Protein AF-A0A522YRL1-F1 (afdb_monomer_lite)

Foldseek 3Di:
DDDDDDDDDDDPVVVVVLVVVCVVVVHDSVVVVVVVVVVVVVVVVVVVVVVCVVVCVVCPVVDDDPVVVVVVVVD

Sequence (75 aa):
MSKKTIAVRIDSVVAENLRRYCVERGLKQGFFVEKALREQIERDELSEDLRDLREGRPFEAAAVDLKDYLKGRGA

Structure (mmCIF, N/CA/C/O backbone):
data_AF-A0A522YRL1-F1
#
_entry.id   AF-A0A522YRL1-F1
#
loop_
_atom_site.group_PDB
_atom_site.id
_atom_site.type_symbol
_atom_site.label_atom_id
_atom_site.label_alt_id
_atom_site.label_comp_id
_atom_site.label_asym_id
_atom_site.label_entity_id
_atom_site.label_seq_id
_atom_site.pdbx_PDB_ins_code
_atom_site.Cartn_x
_atom_site.Cartn_y
_atom_site.Cartn_z
_atom_site.occupancy
_atom_site.B_iso_or_equiv
_atom_site.auth_seq_id
_atom_site.auth_comp_id
_atom_site.auth_asym_id
_atom_site.auth_atom_id
_atom_site.pdbx_PDB_model_num
ATOM 1 N N . MET A 1 1 ? 5.651 15.924 10.686 1.00 60.31 1 MET A N 1
ATOM 2 C CA . MET A 1 1 ? 4.767 15.806 9.504 1.00 60.31 1 MET A CA 1
ATOM 3 C C . MET A 1 1 ? 3.357 16.198 9.914 1.00 60.31 1 MET A C 1
ATOM 5 O O . MET A 1 1 ? 2.877 15.674 10.914 1.00 60.31 1 MET A O 1
ATOM 9 N N . SER A 1 2 ? 2.721 17.135 9.210 1.00 86.19 2 SER A N 1
ATOM 10 C CA . SER A 1 2 ? 1.333 17.524 9.486 1.00 86.19 2 SER A CA 1
ATOM 11 C C . SER A 1 2 ? 0.377 16.395 9.088 1.00 86.19 2 SER A C 1
ATOM 13 O O . SER A 1 2 ? 0.547 15.763 8.047 1.00 86.19 2 SER A O 1
ATOM 15 N N . LYS A 1 3 ? -0.615 16.102 9.936 1.00 87.75 3 LYS A N 1
ATOM 16 C CA . LYS A 1 3 ? -1.681 15.143 9.614 1.00 87.75 3 LYS A CA 1
ATOM 17 C C . LYS A 1 3 ? -2.789 15.871 8.851 1.00 87.75 3 LYS A C 1
ATOM 19 O O . LYS A 1 3 ? -3.115 17.009 9.179 1.00 87.75 3 LYS A O 1
ATOM 24 N N . LYS A 1 4 ? -3.358 15.213 7.842 1.00 93.06 4 LYS A N 1
ATOM 25 C CA . LYS A 1 4 ? -4.535 15.678 7.096 1.00 93.06 4 LYS A CA 1
ATOM 26 C C . LYS A 1 4 ? -5.660 14.663 7.269 1.00 93.06 4 LYS A C 1
ATOM 28 O O . LYS A 1 4 ? -5.394 13.465 7.336 1.00 93.06 4 LYS A O 1
ATOM 33 N N . THR A 1 5 ? -6.895 15.144 7.334 1.00 93.31 5 THR A N 1
ATOM 34 C CA . THR A 1 5 ? -8.082 14.285 7.397 1.00 93.31 5 THR A CA 1
ATOM 35 C C . THR A 1 5 ? -8.612 14.052 5.991 1.00 93.31 5 THR A C 1
ATOM 37 O O . THR A 1 5 ? -8.802 15.006 5.239 1.00 93.31 5 THR A O 1
ATOM 40 N N . ILE A 1 6 ? -8.878 12.791 5.662 1.00 92.19 6 ILE A N 1
ATOM 41 C CA . ILE A 1 6 ? -9.600 12.391 4.454 1.00 92.19 6 ILE A CA 1
ATOM 42 C C . ILE A 1 6 ? -10.948 11.797 4.866 1.00 92.19 6 ILE A C 1
ATOM 44 O O . ILE A 1 6 ? -11.021 11.041 5.835 1.00 92.19 6 ILE A O 1
ATOM 48 N N . ALA A 1 7 ? -12.017 12.150 4.154 1.00 94.19 7 ALA A N 1
ATOM 49 C CA . ALA A 1 7 ? -13.344 11.581 4.363 1.00 94.19 7 ALA A CA 1
ATOM 50 C C . ALA A 1 7 ? -13.679 10.672 3.179 1.00 94.19 7 ALA A C 1
ATOM 52 O O . ALA A 1 7 ? -13.801 11.140 2.050 1.00 94.19 7 ALA A O 1
ATOM 53 N N . VAL A 1 8 ? -13.811 9.374 3.442 1.00 93.62 8 VAL A N 1
ATOM 54 C CA . VAL A 1 8 ? -14.108 8.357 2.428 1.00 93.62 8 VAL A CA 1
ATOM 55 C C . VAL A 1 8 ? -15.268 7.485 2.890 1.00 93.62 8 VAL A C 1
ATOM 57 O O . VAL A 1 8 ? -15.443 7.250 4.086 1.00 93.62 8 VAL A O 1
ATOM 60 N N . ARG A 1 9 ? -16.074 7.013 1.937 1.00 96.44 9 ARG A N 1
ATOM 61 C CA . ARG A 1 9 ? -17.109 6.008 2.197 1.00 96.44 9 ARG A CA 1
ATOM 62 C C . ARG A 1 9 ? -16.502 4.629 1.990 1.00 96.44 9 ARG A C 1
ATOM 64 O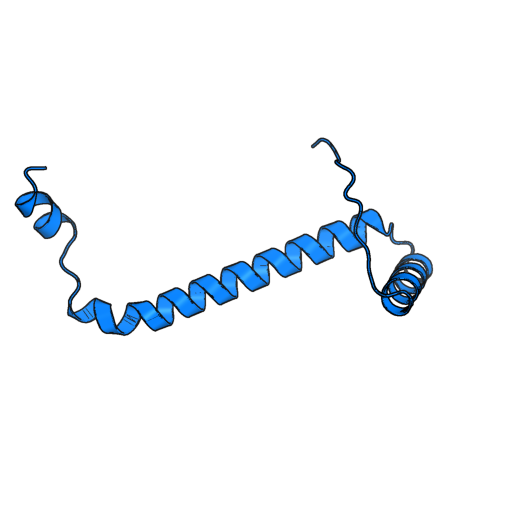 O . ARG A 1 9 ? -15.862 4.395 0.971 1.00 96.44 9 ARG A O 1
ATOM 71 N N . ILE A 1 10 ? -16.723 3.739 2.945 1.00 95.38 10 ILE A N 1
ATOM 72 C CA . ILE A 1 10 ? -16.320 2.335 2.869 1.00 95.38 10 ILE A CA 1
ATOM 73 C C . ILE A 1 10 ? -17.508 1.454 3.228 1.00 95.38 10 ILE A C 1
ATOM 75 O O . ILE A 1 10 ? -18.476 1.920 3.835 1.00 95.38 10 ILE A O 1
ATOM 79 N N . ASP A 1 11 ? -17.421 0.186 2.846 1.00 97.88 11 ASP A N 1
ATOM 80 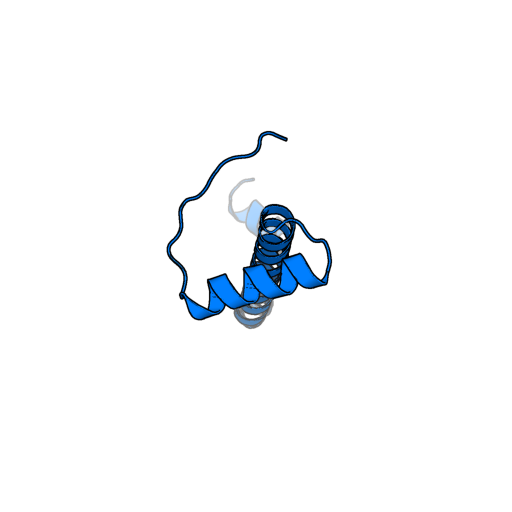C CA . ASP A 1 11 ? -18.410 -0.812 3.219 1.00 97.88 11 ASP A CA 1
ATOM 81 C C . ASP A 1 11 ? -18.547 -0.935 4.751 1.00 97.88 11 ASP A C 1
ATOM 83 O O . ASP A 1 11 ? -17.565 -0.870 5.500 1.00 97.8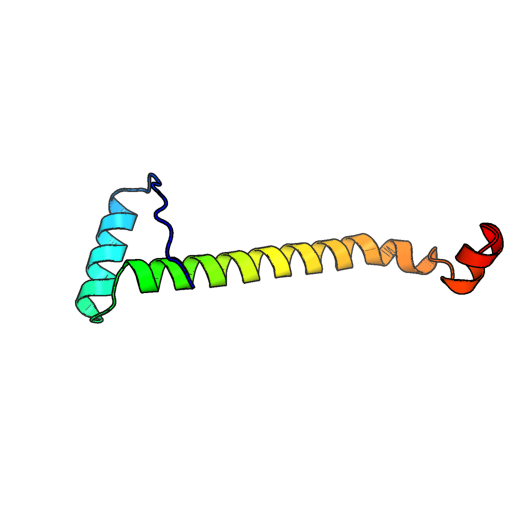8 11 ASP A O 1
ATOM 87 N N . SER A 1 12 ? -19.788 -1.099 5.215 1.00 97.19 12 SER A N 1
ATOM 88 C CA . SER A 1 12 ? -20.114 -1.133 6.646 1.00 97.19 12 SER A CA 1
ATOM 89 C C . SER A 1 12 ? -19.474 -2.314 7.383 1.00 97.19 12 SER A C 1
ATOM 91 O O . SER A 1 12 ? -18.990 -2.145 8.504 1.00 97.19 12 SER A O 1
ATOM 93 N N . VAL A 1 13 ? -19.381 -3.477 6.733 1.00 98.19 13 VAL A N 1
ATOM 94 C CA . VAL A 1 13 ? -18.769 -4.684 7.300 1.00 98.19 13 VAL A CA 1
ATOM 95 C C . VAL A 1 13 ? -17.260 -4.490 7.421 1.00 98.19 13 VAL A C 1
ATOM 97 O O . VAL A 1 13 ? -16.655 -4.862 8.427 1.00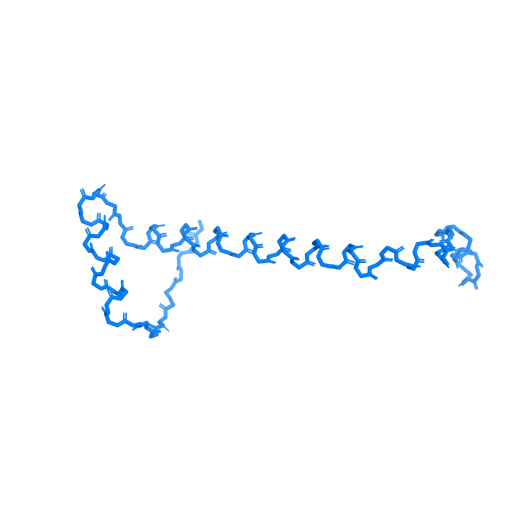 98.19 13 VAL A O 1
ATOM 100 N N . VAL A 1 14 ? -16.636 -3.841 6.434 1.00 97.00 14 VAL A N 1
ATOM 101 C CA . VAL A 1 14 ? -15.207 -3.491 6.485 1.00 97.00 14 VAL A CA 1
ATOM 102 C C . VAL A 1 14 ? -14.914 -2.536 7.644 1.00 97.00 14 VAL A C 1
ATOM 104 O O . VAL A 1 14 ? -13.945 -2.745 8.377 1.00 97.00 14 VAL A O 1
ATOM 107 N N . ALA A 1 15 ? -15.759 -1.524 7.857 1.00 96.44 15 ALA A N 1
ATOM 108 C CA . ALA A 1 15 ? -15.604 -0.585 8.967 1.00 96.44 15 ALA A CA 1
ATOM 109 C C . ALA A 1 15 ? -15.703 -1.277 10.340 1.00 96.44 15 ALA A C 1
ATOM 111 O O . ALA A 1 15 ? -14.916 -0.985 11.247 1.00 96.44 15 ALA A O 1
ATOM 112 N N . GLU A 1 16 ? -16.643 -2.212 10.495 1.00 97.75 16 GLU A N 1
ATOM 113 C CA . GLU A 1 16 ? -16.809 -2.986 11.727 1.00 97.75 16 GLU A CA 1
ATOM 114 C C . GLU A 1 16 ? -15.628 -3.934 11.971 1.00 97.75 16 GLU A C 1
ATOM 116 O O . GLU A 1 16 ? -15.070 -3.970 13.073 1.00 97.75 16 GLU A O 1
ATOM 121 N N . ASN A 1 17 ? -15.172 -4.624 10.924 1.00 97.62 17 ASN A N 1
ATOM 122 C CA . ASN A 1 17 ? -13.993 -5.484 10.979 1.00 97.62 17 ASN A CA 1
ATOM 123 C C . ASN A 1 17 ? -12.733 -4.708 11.367 1.00 97.62 17 ASN A C 1
ATOM 125 O O . ASN A 1 17 ? -12.002 -5.152 12.251 1.00 97.62 17 ASN A O 1
ATOM 129 N N . LEU A 1 18 ? -12.507 -3.535 10.767 1.00 96.69 18 LEU A N 1
ATOM 130 C CA . LEU A 1 18 ? -11.399 -2.644 11.112 1.00 96.69 18 LEU A CA 1
ATOM 131 C C . LEU A 1 18 ? -11.451 -2.250 12.590 1.00 96.69 18 LEU A C 1
ATOM 133 O O . LEU A 1 18 ? -10.451 -2.360 13.303 1.00 96.69 18 LEU A O 1
ATOM 137 N N . ARG A 1 19 ? -12.622 -1.802 13.062 1.00 96.44 19 ARG A N 1
ATOM 138 C CA . ARG A 1 19 ? -12.807 -1.393 14.456 1.00 96.44 19 ARG A CA 1
ATOM 139 C C . ARG A 1 19 ? -12.465 -2.540 15.404 1.00 96.44 19 ARG A C 1
ATOM 141 O O . ARG A 1 19 ? -11.646 -2.341 16.299 1.00 96.44 19 ARG A O 1
ATOM 148 N N . ARG A 1 20 ? -13.059 -3.718 15.195 1.00 98.06 20 ARG A N 1
ATOM 149 C CA . ARG A 1 20 ? -12.825 -4.912 16.019 1.00 98.06 20 ARG A CA 1
ATOM 150 C C . ARG A 1 20 ? -11.353 -5.320 16.008 1.00 98.06 20 ARG A C 1
ATOM 152 O O . ARG A 1 20 ? -10.752 -5.439 17.071 1.00 98.06 20 ARG A O 1
ATOM 159 N N . TYR A 1 21 ? -10.756 -5.432 14.822 1.00 97.75 21 TYR A N 1
ATOM 160 C CA . TYR A 1 21 ? -9.357 -5.823 14.652 1.00 97.75 21 TYR A CA 1
ATOM 161 C C . TYR A 1 21 ? -8.400 -4.903 15.420 1.00 97.75 21 TYR A C 1
ATOM 163 O O . TYR A 1 21 ? -7.496 -5.378 16.112 1.00 97.75 21 TYR A O 1
ATOM 171 N N . CYS A 1 22 ? -8.610 -3.587 15.315 1.00 97.56 22 CYS A N 1
ATOM 172 C CA . CYS A 1 22 ? -7.791 -2.601 16.007 1.00 97.56 22 CYS A CA 1
ATOM 173 C C . CYS A 1 22 ? -7.980 -2.649 17.528 1.00 97.56 22 CYS A C 1
ATOM 175 O O . CYS A 1 22 ? -6.988 -2.589 18.249 1.00 97.56 22 CYS A O 1
ATOM 177 N N . VAL A 1 23 ? -9.218 -2.785 18.018 1.00 97.44 23 VAL A N 1
ATOM 178 C CA . VAL A 1 23 ? -9.510 -2.849 19.461 1.00 97.44 23 VAL A CA 1
ATOM 179 C C . VAL A 1 23 ? -8.876 -4.082 20.100 1.00 97.44 23 VAL A C 1
ATOM 181 O O . VAL A 1 23 ? -8.163 -3.943 21.090 1.00 97.44 23 VAL A O 1
ATOM 184 N N . GLU A 1 24 ? -9.054 -5.263 19.505 1.00 97.94 24 GLU A N 1
ATOM 185 C CA . GLU A 1 24 ? -8.491 -6.528 20.009 1.00 97.94 24 GLU A CA 1
ATOM 186 C C . GLU A 1 24 ? -6.962 -6.500 20.144 1.00 97.94 24 GLU A C 1
ATOM 188 O O . GLU A 1 24 ? -6.393 -7.213 20.965 1.00 97.94 24 GLU A O 1
ATOM 193 N N . ARG A 1 25 ? -6.287 -5.679 19.331 1.00 97.00 25 ARG A N 1
ATOM 194 C CA . ARG A 1 25 ? -4.820 -5.589 19.261 1.00 97.00 25 ARG A CA 1
ATOM 195 C C . ARG A 1 25 ? -4.256 -4.319 19.898 1.00 97.00 25 ARG A C 1
ATOM 197 O O . ARG A 1 25 ? -3.054 -4.089 19.810 1.00 97.00 25 ARG A O 1
ATOM 204 N N . GLY A 1 26 ? -5.099 -3.475 20.498 1.00 96.56 26 GLY A N 1
ATOM 205 C CA . GLY A 1 26 ? -4.670 -2.202 21.089 1.00 96.56 26 GLY A CA 1
ATOM 206 C C . GLY A 1 26 ? -4.102 -1.198 20.073 1.00 96.56 26 GLY A C 1
ATOM 207 O O . GLY A 1 26 ? -3.251 -0.379 20.414 1.00 96.56 26 GLY A O 1
ATOM 208 N N . LEU A 1 27 ? -4.543 -1.256 18.812 1.00 96.25 27 LEU A N 1
ATOM 209 C CA . LEU A 1 27 ? -4.059 -0.404 17.725 1.00 96.25 27 LEU A CA 1
ATOM 210 C C . LEU A 1 27 ? -4.973 0.806 17.502 1.00 96.25 27 LEU A C 1
ATOM 212 O O . LEU A 1 27 ? -6.199 0.716 17.555 1.00 96.25 27 LEU A O 1
ATOM 216 N N . LYS A 1 28 ? -4.378 1.951 17.151 1.00 95.94 28 LYS A N 1
ATOM 217 C CA . LYS A 1 28 ? -5.140 3.112 16.669 1.00 95.94 28 LYS A CA 1
ATOM 218 C C . LYS A 1 28 ? -5.578 2.871 15.225 1.00 95.94 28 LYS A C 1
ATOM 220 O O . LYS A 1 28 ? -4.732 2.633 14.368 1.00 95.94 28 LYS A O 1
ATOM 225 N N . GLN A 1 29 ? -6.872 3.025 14.937 1.00 94.69 29 GLN A N 1
ATOM 226 C CA . GLN A 1 29 ? -7.417 2.840 13.582 1.00 94.69 29 GLN A CA 1
ATOM 227 C C . GLN A 1 29 ? -6.702 3.710 12.544 1.00 94.69 29 GLN A C 1
ATOM 229 O O . GLN A 1 29 ? -6.293 3.205 11.508 1.00 94.69 29 GLN A O 1
ATOM 234 N N . GLY A 1 30 ? -6.466 4.992 12.850 1.00 93.69 30 GLY A N 1
ATOM 235 C CA . GLY A 1 30 ? -5.750 5.890 11.939 1.00 93.69 30 GLY A CA 1
ATOM 236 C C . GLY A 1 30 ? -4.330 5.416 11.611 1.00 93.69 30 GLY A C 1
ATOM 237 O O . GLY A 1 30 ? -3.919 5.500 10.463 1.00 93.69 30 GLY A O 1
ATOM 238 N N . PHE A 1 31 ? -3.612 4.849 12.588 1.00 94.38 31 PHE A N 1
ATOM 239 C CA . PHE A 1 31 ? -2.283 4.273 12.355 1.00 94.38 31 PHE A CA 1
ATOM 240 C C . PHE A 1 31 ? -2.356 3.033 11.460 1.00 94.38 31 PHE A C 1
ATOM 242 O O . PHE A 1 31 ? -1.568 2.898 10.530 1.00 94.38 31 PHE A O 1
ATOM 249 N N . PHE A 1 32 ? -3.318 2.144 11.723 1.00 96.25 32 PHE A N 1
ATOM 250 C CA . PHE A 1 32 ? -3.518 0.947 10.911 1.00 96.25 32 PHE A CA 1
ATOM 251 C C . PHE A 1 32 ? -3.874 1.299 9.463 1.00 96.25 32 PHE A C 1
ATOM 253 O O . PHE A 1 32 ? -3.257 0.774 8.543 1.00 96.25 32 PHE A O 1
ATOM 260 N N . VAL A 1 33 ? -4.823 2.218 9.261 1.00 95.75 33 VAL A N 1
ATOM 261 C CA . VAL A 1 33 ? -5.250 2.659 7.926 1.00 95.75 33 VAL A CA 1
ATOM 262 C C . VAL A 1 33 ? -4.106 3.351 7.188 1.00 95.75 33 VAL A C 1
ATOM 264 O O . VAL A 1 33 ? -3.872 3.047 6.027 1.00 95.75 33 VAL A O 1
ATOM 267 N N . GLU A 1 34 ? -3.351 4.230 7.851 1.00 95.38 34 GLU A N 1
ATOM 268 C CA . GLU A 1 34 ? -2.187 4.891 7.244 1.00 95.38 34 GLU A CA 1
ATOM 269 C C . GLU A 1 34 ? -1.129 3.881 6.786 1.00 95.38 34 GLU A C 1
ATOM 271 O O . GLU A 1 34 ? -0.600 4.003 5.681 1.00 95.38 34 GLU A O 1
ATOM 276 N N . LYS A 1 35 ? -0.854 2.861 7.607 1.00 96.19 35 LYS A N 1
ATOM 277 C CA . LYS A 1 35 ? 0.065 1.779 7.249 1.00 96.19 35 LYS A CA 1
ATOM 278 C C . LYS A 1 35 ? -0.464 0.960 6.067 1.00 96.19 35 LYS A C 1
ATOM 280 O O . LYS A 1 35 ? 0.263 0.772 5.099 1.00 96.19 35 LYS A O 1
ATOM 285 N N . ALA A 1 36 ? -1.723 0.530 6.125 1.00 96.62 36 ALA A N 1
ATOM 286 C CA . ALA A 1 36 ? -2.343 -0.280 5.078 1.00 96.62 36 ALA A CA 1
ATOM 287 C C . ALA A 1 36 ? -2.389 0.449 3.726 1.00 96.62 36 ALA A C 1
ATOM 289 O O . ALA A 1 36 ? -2.134 -0.161 2.693 1.00 96.62 36 ALA A O 1
ATOM 290 N N . LEU A 1 37 ? -2.672 1.758 3.729 1.00 96.50 37 LEU A N 1
ATOM 291 C CA . LEU A 1 37 ? -2.649 2.578 2.517 1.00 96.50 37 LEU A CA 1
ATOM 292 C C . LEU A 1 37 ? -1.247 2.649 1.912 1.00 96.50 37 LEU A C 1
ATOM 294 O O . LEU A 1 37 ? -1.108 2.480 0.708 1.00 96.50 37 LEU A O 1
ATOM 298 N N . ARG A 1 38 ? -0.211 2.854 2.735 1.00 97.88 38 ARG A N 1
ATOM 299 C CA . ARG A 1 38 ? 1.176 2.890 2.253 1.00 97.88 38 ARG A CA 1
ATOM 300 C C . ARG A 1 38 ? 1.590 1.560 1.625 1.00 97.88 38 ARG A C 1
ATOM 302 O O . ARG A 1 38 ? 2.076 1.550 0.505 1.00 97.88 38 ARG A O 1
ATOM 309 N N . GLU A 1 39 ? 1.329 0.454 2.316 1.00 98.31 39 GLU A N 1
ATOM 310 C CA . GLU A 1 39 ? 1.656 -0.890 1.820 1.00 98.31 39 GLU A CA 1
ATOM 311 C C . GLU A 1 39 ? 0.866 -1.262 0.557 1.00 98.31 39 GLU A C 1
ATOM 313 O O . GLU A 1 39 ? 1.328 -2.062 -0.253 1.00 98.31 39 GLU A O 1
ATOM 318 N N . GLN A 1 40 ? -0.353 -0.742 0.385 1.00 98.12 40 GLN A N 1
ATOM 319 C CA . GLN A 1 40 ? -1.112 -0.946 -0.847 1.00 98.12 40 GLN A CA 1
ATOM 320 C C . GLN A 1 40 ? -0.518 -0.143 -2.008 1.00 98.12 40 GLN A C 1
ATOM 322 O O . GLN A 1 40 ? -0.296 -0.724 -3.062 1.00 98.12 40 GLN A O 1
ATOM 327 N N . ILE A 1 41 ? -0.201 1.139 -1.792 1.00 98.31 41 ILE A N 1
ATOM 328 C CA . ILE A 1 41 ? 0.420 2.001 -2.810 1.00 98.31 41 ILE A CA 1
ATOM 329 C C . ILE A 1 41 ? 1.745 1.400 -3.291 1.00 98.31 41 ILE A C 1
ATOM 331 O O . ILE A 1 41 ? 1.914 1.206 -4.486 1.00 98.31 41 ILE A O 1
ATOM 335 N N . GLU A 1 42 ? 2.634 1.011 -2.372 1.00 98.31 42 GLU A N 1
ATOM 336 C CA . GLU A 1 42 ? 3.935 0.416 -2.722 1.00 98.31 42 GLU A CA 1
ATOM 337 C C . GLU A 1 42 ? 3.788 -0.871 -3.556 1.00 98.31 42 GLU A C 1
ATOM 339 O O . GLU A 1 42 ? 4.600 -1.150 -4.438 1.00 98.31 42 GLU A O 1
ATOM 344 N N . ARG A 1 43 ? 2.747 -1.676 -3.295 1.00 98.44 43 ARG A N 1
ATOM 345 C CA . ARG A 1 43 ? 2.467 -2.893 -4.073 1.00 98.44 43 ARG A CA 1
ATOM 346 C C . ARG A 1 43 ? 1.941 -2.585 -5.468 1.00 98.44 43 ARG A C 1
ATOM 348 O O . ARG A 1 43 ? 2.315 -3.285 -6.407 1.00 98.44 43 ARG A O 1
ATOM 355 N N . ASP A 1 44 ? 1.076 -1.584 -5.585 1.00 98.31 44 ASP A N 1
ATOM 356 C CA . ASP A 1 44 ? 0.502 -1.184 -6.866 1.00 98.31 44 ASP A CA 1
ATOM 357 C C . ASP A 1 44 ? 1.585 -0.553 -7.757 1.00 98.31 44 ASP A C 1
ATOM 359 O O . ASP A 1 44 ? 1.729 -0.974 -8.902 1.00 98.31 44 ASP A O 1
ATOM 363 N N . GLU A 1 45 ? 2.437 0.317 -7.202 1.00 98.12 45 G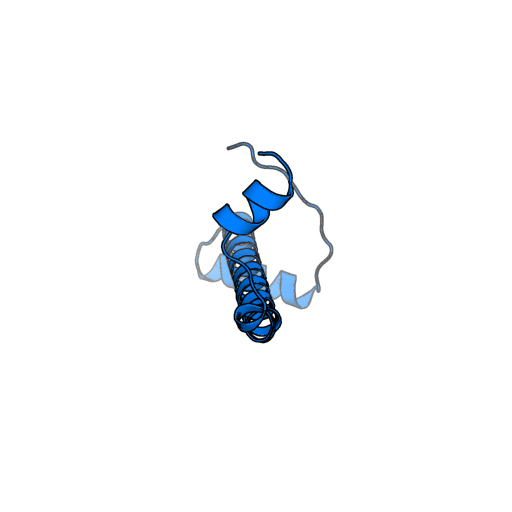LU A N 1
ATOM 364 C CA . GLU A 1 45 ? 3.600 0.898 -7.897 1.00 98.12 45 GLU A CA 1
ATOM 365 C C . GLU A 1 45 ? 4.570 -0.188 -8.392 1.00 98.12 45 GLU A C 1
ATOM 367 O O . GLU A 1 45 ? 4.923 -0.221 -9.567 1.00 98.12 45 GLU A O 1
ATOM 372 N N . LEU A 1 46 ? 4.937 -1.155 -7.540 1.00 98.19 46 LEU A N 1
ATOM 373 C CA . LEU A 1 46 ? 5.810 -2.260 -7.954 1.00 98.19 46 LEU A CA 1
ATOM 374 C C . LEU A 1 46 ? 5.181 -3.115 -9.068 1.00 98.19 46 LEU A C 1
ATOM 376 O O . LEU A 1 46 ? 5.874 -3.605 -9.960 1.00 98.19 46 LEU A O 1
ATOM 380 N N . SER A 1 47 ? 3.869 -3.342 -9.001 1.00 98.19 47 SER A N 1
ATOM 381 C CA . SER A 1 47 ? 3.136 -4.097 -10.019 1.00 98.19 47 SER A CA 1
ATOM 382 C C . SER A 1 47 ? 3.149 -3.373 -11.370 1.00 98.19 47 SER A C 1
ATOM 384 O O . SER A 1 47 ? 3.350 -4.011 -12.408 1.00 98.19 47 SER A O 1
ATOM 386 N N . GLU A 1 48 ? 2.969 -2.051 -11.356 1.00 97.56 48 GLU A N 1
ATOM 387 C CA . GLU A 1 48 ? 3.069 -1.190 -12.537 1.00 97.56 48 GLU A CA 1
ATOM 388 C C . GLU A 1 48 ? 4.490 -1.200 -13.115 1.00 97.56 48 GLU A C 1
ATOM 390 O O . GLU A 1 48 ? 4.653 -1.523 -14.291 1.00 97.56 48 GLU A O 1
ATOM 395 N N . ASP A 1 49 ? 5.522 -1.016 -12.290 1.00 97.50 49 ASP A N 1
ATOM 396 C CA . ASP A 1 49 ? 6.926 -1.059 -12.725 1.00 97.50 49 ASP A CA 1
ATOM 397 C C . ASP A 1 49 ? 7.291 -2.392 -13.397 1.00 97.50 49 ASP A C 1
ATOM 399 O O . ASP A 1 49 ? 7.940 -2.443 -14.447 1.00 97.50 49 ASP A O 1
ATOM 403 N N . LEU A 1 50 ? 6.864 -3.514 -1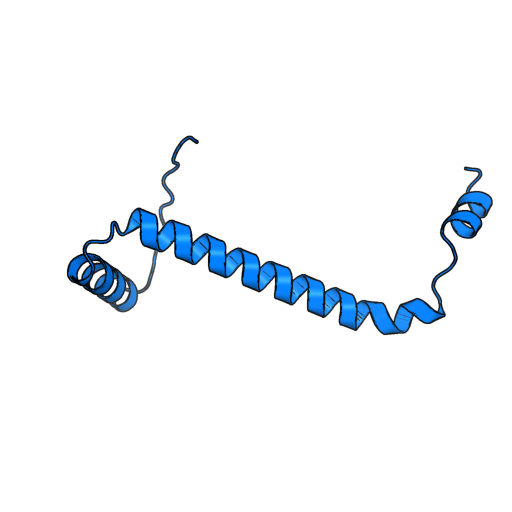2.807 1.00 98.12 50 LEU A N 1
ATOM 404 C CA . LEU A 1 50 ? 7.111 -4.843 -13.370 1.00 98.12 50 LEU A CA 1
ATOM 405 C C . LEU A 1 50 ? 6.375 -5.051 -14.694 1.00 98.12 50 LEU A C 1
ATOM 407 O O . LEU A 1 50 ? 6.879 -5.737 -15.593 1.00 98.12 50 LEU A O 1
ATOM 411 N N . ARG A 1 51 ? 5.173 -4.487 -14.814 1.00 97.75 51 ARG A N 1
ATOM 412 C CA . ARG A 1 51 ? 4.404 -4.524 -16.051 1.00 97.75 51 ARG A CA 1
ATOM 413 C C . ARG A 1 51 ? 5.109 -3.725 -17.140 1.00 97.75 51 ARG A C 1
ATOM 415 O O . ARG A 1 51 ? 5.288 -4.274 -18.228 1.00 97.75 51 ARG A O 1
ATOM 422 N N . ASP A 1 52 ? 5.545 -2.511 -16.837 1.00 96.25 52 ASP A N 1
ATOM 423 C CA . ASP A 1 52 ? 6.266 -1.645 -17.767 1.00 96.25 52 ASP A CA 1
ATOM 424 C C . ASP A 1 52 ? 7.574 -2.293 -18.217 1.00 96.25 52 ASP A C 1
ATOM 426 O O . ASP A 1 52 ? 7.865 -2.341 -19.411 1.00 96.25 52 ASP A O 1
ATOM 430 N N . LEU A 1 53 ? 8.321 -2.910 -17.297 1.00 95.44 53 LEU A N 1
ATOM 431 C CA . LEU A 1 53 ? 9.531 -3.661 -17.631 1.00 95.44 53 LEU A CA 1
ATOM 432 C C . LEU A 1 53 ? 9.241 -4.811 -18.609 1.00 95.44 53 LEU A C 1
ATOM 434 O O . LEU A 1 53 ? 9.971 -5.029 -19.579 1.00 95.44 53 LEU A O 1
ATOM 438 N N . ARG A 1 54 ? 8.161 -5.562 -18.372 1.00 95.50 54 ARG A N 1
ATOM 439 C CA . ARG A 1 54 ? 7.750 -6.667 -19.247 1.00 95.50 54 ARG A CA 1
ATOM 440 C C . ARG A 1 54 ? 7.324 -6.166 -20.626 1.00 95.50 54 ARG A C 1
ATOM 442 O O . ARG A 1 54 ? 7.674 -6.796 -21.622 1.00 95.50 54 ARG A O 1
ATOM 449 N N . GLU A 1 55 ? 6.553 -5.085 -20.680 1.00 95.31 55 GLU A N 1
ATOM 450 C CA . GLU A 1 55 ? 6.084 -4.472 -21.928 1.00 95.31 55 GLU A CA 1
ATOM 451 C C . GLU A 1 55 ? 7.227 -3.785 -22.691 1.00 95.31 55 GLU A C 1
ATOM 453 O O . GLU A 1 55 ? 7.220 -3.788 -23.918 1.00 95.31 55 GLU A O 1
ATOM 458 N N . GLY A 1 56 ? 8.240 -3.283 -21.981 1.00 92.31 56 GLY A N 1
ATOM 459 C CA . GLY A 1 56 ? 9.451 -2.668 -22.523 1.00 92.31 56 GLY A CA 1
ATOM 460 C C . GLY A 1 56 ? 10.448 -3.661 -23.126 1.00 92.31 56 GLY A C 1
ATOM 461 O O . GLY A 1 56 ? 11.114 -3.342 -24.111 1.00 92.31 56 GLY A O 1
ATOM 462 N N . ARG A 1 57 ? 10.524 -4.888 -22.590 1.00 92.75 57 ARG A N 1
ATOM 463 C CA . ARG A 1 57 ? 11.520 -5.903 -22.986 1.00 92.75 57 ARG A CA 1
ATOM 464 C C . ARG A 1 57 ? 11.610 -6.167 -24.504 1.00 92.75 57 ARG A C 1
ATOM 466 O O . ARG A 1 57 ? 12.726 -6.262 -25.008 1.00 92.75 57 ARG A O 1
ATOM 473 N N . PRO A 1 58 ? 10.511 -6.272 -25.278 1.00 94.38 58 PRO A N 1
ATOM 474 C CA . PRO A 1 58 ? 10.592 -6.454 -26.731 1.00 94.38 58 PRO A CA 1
ATOM 475 C C . PRO A 1 58 ? 11.283 -5.300 -27.474 1.00 94.38 58 PRO A C 1
ATOM 477 O O . PRO A 1 58 ? 11.813 -5.509 -28.563 1.00 94.38 58 PRO A O 1
ATOM 480 N N . PHE A 1 59 ? 11.286 -4.094 -26.902 1.00 91.31 59 PHE A N 1
ATOM 481 C CA . PHE A 1 59 ? 11.876 -2.905 -27.514 1.00 91.31 59 PHE A CA 1
ATOM 482 C C . PHE A 1 59 ? 13.371 -2.753 -27.211 1.00 91.31 59 PHE A C 1
ATOM 484 O O . PHE A 1 59 ? 14.035 -1.963 -27.878 1.00 91.31 59 PHE A O 1
ATOM 491 N N . GLU A 1 60 ? 13.930 -3.532 -26.277 1.00 87.56 60 GLU A N 1
ATOM 492 C CA . GLU A 1 60 ? 15.359 -3.478 -25.928 1.00 87.56 60 GLU A CA 1
ATOM 493 C C . GLU A 1 60 ? 16.261 -3.785 -27.128 1.00 87.56 60 GLU A C 1
ATOM 495 O O . GLU A 1 60 ? 17.274 -3.123 -27.326 1.00 87.56 60 GLU A O 1
ATOM 500 N N . ALA A 1 61 ? 15.870 -4.735 -27.985 1.00 87.25 61 ALA A N 1
ATOM 501 C CA . ALA A 1 61 ? 16.638 -5.082 -29.183 1.00 87.25 61 ALA A CA 1
ATOM 502 C C . ALA A 1 61 ? 16.677 -3.951 -30.229 1.00 87.25 61 ALA A C 1
ATOM 504 O O . ALA A 1 61 ? 17.575 -3.919 -31.068 1.00 87.25 61 ALA A O 1
ATOM 505 N N . ALA A 1 62 ? 15.699 -3.042 -30.191 1.00 87.25 62 ALA A N 1
ATOM 506 C CA . ALA A 1 62 ? 15.621 -1.870 -31.059 1.00 87.25 62 ALA A CA 1
ATOM 507 C C . ALA A 1 62 ? 16.117 -0.588 -30.365 1.00 87.25 62 ALA A C 1
ATOM 509 O O . ALA A 1 62 ? 16.110 0.482 -30.979 1.00 87.25 62 ALA A O 1
ATOM 510 N N . ALA A 1 63 ? 16.527 -0.673 -29.096 1.00 89.81 63 ALA A N 1
ATOM 511 C CA . ALA A 1 63 ? 17.046 0.463 -28.358 1.00 89.81 63 ALA A CA 1
ATOM 512 C C . ALA A 1 63 ? 18.415 0.874 -28.916 1.00 89.81 63 ALA A C 1
ATOM 514 O O . ALA A 1 63 ? 19.262 0.042 -29.236 1.00 89.81 63 ALA A O 1
ATOM 515 N N . VAL A 1 64 ? 18.629 2.182 -29.029 1.00 89.19 64 VAL A N 1
ATOM 516 C CA . VAL A 1 64 ? 19.919 2.764 -29.410 1.00 89.19 64 VAL A CA 1
ATOM 517 C C . VAL A 1 64 ? 20.660 3.233 -28.167 1.00 89.19 64 VAL A C 1
ATOM 519 O O . VAL A 1 64 ? 20.037 3.643 -27.185 1.00 89.19 64 VAL A O 1
ATOM 522 N N . ASP A 1 65 ? 21.991 3.208 -28.216 1.00 90.44 65 ASP A N 1
ATOM 523 C CA . ASP A 1 65 ? 22.803 3.774 -27.144 1.00 90.44 65 ASP A CA 1
ATOM 524 C C . ASP A 1 65 ? 22.482 5.266 -26.963 1.00 90.44 65 ASP A C 1
ATOM 526 O O . ASP A 1 65 ? 22.364 6.023 -27.934 1.00 90.44 65 ASP A O 1
ATOM 530 N N . LEU A 1 66 ? 22.347 5.699 -25.707 1.00 89.38 66 LEU A N 1
ATOM 531 C CA . LEU A 1 66 ? 21.975 7.072 -25.369 1.00 89.38 66 LEU A CA 1
ATOM 532 C C . LEU A 1 66 ? 22.948 8.092 -25.975 1.00 89.38 66 LEU A C 1
ATOM 534 O O . LEU A 1 66 ? 22.526 9.148 -26.445 1.00 89.38 66 LEU A O 1
ATOM 538 N N . LYS A 1 67 ? 24.248 7.787 -26.004 1.00 91.06 67 LYS A N 1
ATOM 539 C CA . LYS A 1 67 ? 25.266 8.677 -26.568 1.00 91.06 67 LYS A CA 1
ATOM 540 C C . LYS A 1 67 ? 25.077 8.848 -28.071 1.00 91.06 67 LYS A C 1
ATOM 542 O O . LYS A 1 67 ? 25.244 9.953 -28.585 1.00 91.06 67 LYS A O 1
ATOM 547 N N . ASP A 1 68 ? 24.731 7.776 -28.773 1.00 89.69 68 ASP A N 1
ATOM 548 C CA . ASP A 1 68 ? 24.512 7.814 -30.219 1.00 89.69 68 ASP A CA 1
ATOM 549 C C . ASP A 1 68 ? 23.190 8.501 -30.573 1.00 89.69 68 ASP A C 1
ATOM 551 O O . ASP A 1 68 ? 23.140 9.291 -31.518 1.00 89.69 68 ASP A O 1
ATOM 555 N N . TYR A 1 69 ? 22.158 8.316 -29.748 1.00 88.50 69 TYR A N 1
ATOM 556 C CA . TYR A 1 69 ? 20.917 9.083 -29.828 1.00 88.50 69 TYR A CA 1
ATOM 557 C C . TYR A 1 69 ? 21.141 10.598 -29.671 1.00 88.50 69 TYR A C 1
ATOM 559 O O . TYR A 1 69 ? 20.587 11.390 -30.437 1.00 88.50 69 TYR A O 1
ATOM 567 N N . LEU A 1 70 ? 21.965 11.012 -28.700 1.00 92.25 70 LEU A N 1
ATOM 568 C CA . LEU A 1 70 ? 22.233 12.426 -28.408 1.00 92.25 70 LEU A CA 1
ATOM 569 C C . LEU A 1 70 ? 23.030 13.123 -29.520 1.00 92.25 70 LEU A C 1
ATOM 571 O O . LEU A 1 70 ? 22.667 14.232 -29.915 1.00 92.25 70 LEU A O 1
ATOM 575 N N . LYS A 1 71 ? 24.028 12.448 -30.111 1.00 88.31 71 LYS A N 1
ATOM 576 C CA . LYS A 1 71 ? 24.778 12.976 -31.269 1.00 88.31 71 LYS A CA 1
ATOM 577 C C . LYS A 1 71 ? 23.863 13.320 -32.446 1.00 88.31 71 LYS A C 1
ATOM 579 O O . LYS A 1 71 ? 24.069 14.331 -33.112 1.00 88.31 71 LYS A O 1
ATOM 584 N N . GLY A 1 72 ? 22.833 12.505 -32.691 1.00 81.69 72 GLY A N 1
ATOM 585 C CA . GLY A 1 72 ? 21.844 12.744 -33.747 1.00 81.69 72 GLY A CA 1
ATOM 586 C C . GLY A 1 72 ? 20.948 13.966 -33.506 1.00 81.69 72 GLY A C 1
ATOM 587 O O . GLY A 1 72 ? 20.255 14.405 -34.420 1.00 81.69 72 GLY A O 1
ATOM 588 N N . ARG A 1 73 ? 20.961 14.526 -32.290 1.00 83.69 73 ARG A N 1
ATOM 589 C CA . ARG A 1 73 ? 20.152 15.684 -31.884 1.00 83.69 73 ARG A CA 1
ATOM 590 C C . ARG A 1 73 ? 20.966 16.957 -31.636 1.00 83.69 73 ARG A C 1
ATOM 592 O O . ARG A 1 73 ? 20.385 17.958 -31.231 1.00 83.69 73 ARG A O 1
ATOM 599 N N . GLY A 1 74 ? 22.270 16.941 -31.915 1.00 73.69 74 GLY A N 1
ATOM 600 C CA . GLY A 1 74 ? 23.139 18.115 -31.783 1.00 73.69 74 GLY A CA 1
ATOM 601 C C . GLY A 1 74 ? 23.473 18.502 -30.339 1.00 73.69 74 GLY A C 1
ATOM 602 O O . GLY A 1 74 ? 23.812 19.661 -30.103 1.00 73.69 74 GLY A O 1
ATOM 603 N N . ALA A 1 75 ? 23.350 17.557 -29.400 1.00 60.19 75 ALA A N 1
ATOM 604 C CA . ALA A 1 75 ? 23.808 17.685 -28.015 1.00 60.19 75 ALA A CA 1
ATOM 605 C C . ALA A 1 75 ? 25.228 17.126 -27.837 1.00 60.19 75 ALA A C 1
ATOM 607 O O . ALA A 1 75 ? 25.577 16.152 -28.547 1.00 60.19 75 ALA A O 1
#

Radius of gyration: 22.45 Å; chains: 1; bounding box: 45×25×55 Å

pLDDT: mean 93.31, std 7.12, range [60.19, 98.44]

Secondary structure (DSSP, 8-state):
-----------HHHHHHHHHHHHHTT--HHHHHHHHHHHHHHHHHHHHHHHHHHHHGGGGGGPPPHHHHHHTTT-